Protein 2J6A (pdb70)

Nearest PDB structures (foldseek):
  4qtt-assembly1_A  TM=9.538E-01  e=1.518E-24  Saccharomyces cerevisiae S288C
  5cm2-assembly1_M  TM=9.351E-01  e=5.156E-14  Yarrowia lipolytica CLIB122
  6h1e-assembly1_B  TM=8.484E-01  e=2.104E-09  Homo sapiens
  6h2u-assembly1_B  TM=8.021E-01  e=7.391E-09  Homo sapiens
  6h2v-assembly2_D  TM=7.989E-01  e=1.034E-07  Homo sapiens

Organism: Saccharomyces cerevisiae (strain ATCC 204508 / S288c) (NCBI:txid559292)

B-factor: mean 17.97, std 7.4, range [5.85, 51.38]

Structure (mmCIF, N/CA/C/O backbone):
data_2J6A
#
_entry.id   2J6A
#
_cell.length_a   92.600
_cell.length_b   38.460
_cell.length_c   45.810
_cell.angle_alpha   90.00
_cell.angle_beta   102.24
_cell.angle_gamma   90.00
#
_symmetry.space_group_name_H-M   'C 1 2 1'
#
loop_
_entity.id
_entity.type
_entity.pdbx_description
1 polymer 'PROTEIN TRM112'
2 non-polymer 1,2-ETHANEDIOL
3 non-polymer 'ZINC ION'
4 water water
#
loop_
_atom_site.group_PDB
_atom_site.id
_atom_site.type_symbol
_atom_site.label_atom_id
_atom_site.label_alt_id
_atom_site.label_comp_id
_atom_site.label_asym_id
_atom_site.label_entity_id
_atom_site.label_seq_id
_atom_site.pdbx_PDB_ins_code
_atom_site.Cartn_x
_atom_site.Cartn_y
_atom_site.Cartn_z
_atom_site.occupancy
_atom_site.B_iso_or_equiv
_atom_site.auth_seq_id
_atom_site.auth_comp_id
_atom_site.auth_asym_id
_atom_site.auth_atom_id
_atom_site.pdbx_PDB_model_num
ATOM 1 N N . MET A 1 1 ? 19.564 8.334 17.783 1.00 15.70 1 MET A N 1
ATOM 2 C CA . MET A 1 1 ? 19.264 6.893 17.968 1.00 15.97 1 MET A CA 1
ATOM 3 C C . MET A 1 1 ? 20.179 6.058 17.066 1.00 14.00 1 MET A C 1
ATOM 4 O O . MET A 1 1 ? 20.398 6.380 15.900 1.00 13.41 1 MET A O 1
ATOM 9 N N . LYS A 1 2 ? 20.733 5.003 17.632 1.00 13.03 2 LYS A N 1
ATOM 10 C CA . LYS A 1 2 ? 21.709 4.196 16.900 1.00 11.86 2 LYS A CA 1
ATOM 11 C C . LYS A 1 2 ? 21.098 3.586 15.640 1.00 11.10 2 LYS A C 1
ATOM 12 O O . LYS A 1 2 ? 19.898 3.260 15.602 1.00 9.47 2 LYS A O 1
ATOM 18 N N . PHE A 1 3 ? 21.937 3.422 14.616 1.00 9.92 3 PHE A N 1
ATOM 19 C CA . PHE A 1 3 ? 21.491 2.752 13.390 1.00 9.34 3 PHE A CA 1
ATOM 20 C C . PHE A 1 3 ? 20.787 1.428 13.701 1.00 8.82 3 PHE A C 1
ATOM 21 O O . PHE A 1 3 ? 19.776 1.111 13.099 1.00 8.63 3 PHE A O 1
ATOM 29 N N . LEU A 1 4 ? 21.324 0.659 14.640 1.00 8.52 4 LEU A N 1
ATOM 30 C CA . LEU A 1 4 ? 20.724 -0.631 15.040 1.00 8.57 4 LEU A CA 1
ATOM 31 C C . LEU A 1 4 ? 19.230 -0.564 15.335 1.00 8.26 4 LEU A C 1
ATOM 32 O O . LEU A 1 4 ? 18.456 -1.466 14.974 1.00 8.89 4 LEU A O 1
ATOM 37 N N . THR A 1 5 ? 18.825 0.515 16.004 1.00 9.09 5 THR A N 1
ATOM 38 C CA . THR A 1 5 ? 17.442 0.724 16.369 1.00 9.83 5 THR A CA 1
ATOM 39 C C . THR A 1 5 ? 16.481 0.737 15.148 1.00 9.29 5 THR A C 1
ATOM 40 O O . THR A 1 5 ? 15.332 0.289 15.269 1.00 10.27 5 THR A O 1
ATOM 44 N N . THR A 1 6 ? 16.932 1.231 13.989 1.00 8.30 6 THR A N 1
ATOM 45 C CA . THR A 1 6 ? 16.083 1.251 12.787 1.00 8.09 6 THR A CA 1
ATOM 46 C C . THR A 1 6 ? 15.681 -0.188 12.419 1.00 8.34 6 THR A C 1
ATOM 47 O O . THR A 1 6 ? 14.729 -0.411 11.684 1.00 8.96 6 THR A O 1
ATOM 51 N N . ASN A 1 7 ? 16.442 -1.164 12.901 1.00 7.15 7 ASN A N 1
ATOM 52 C CA . ASN A 1 7 ? 16.135 -2.562 12.605 1.00 8.90 7 ASN A CA 1
ATOM 53 C C . ASN A 1 7 ? 14.996 -3.120 13.454 1.00 9.19 7 ASN A C 1
ATOM 54 O O . ASN A 1 7 ? 14.540 -4.238 13.207 1.00 9.86 7 ASN A O 1
ATOM 59 N N . PHE A 1 8 ? 14.522 -2.346 14.431 1.00 9.62 8 PHE A N 1
ATOM 60 C CA . PHE A 1 8 ? 13.506 -2.838 15.370 1.00 10.72 8 PHE A CA 1
ATOM 61 C C . PHE A 1 8 ? 12.297 -1.924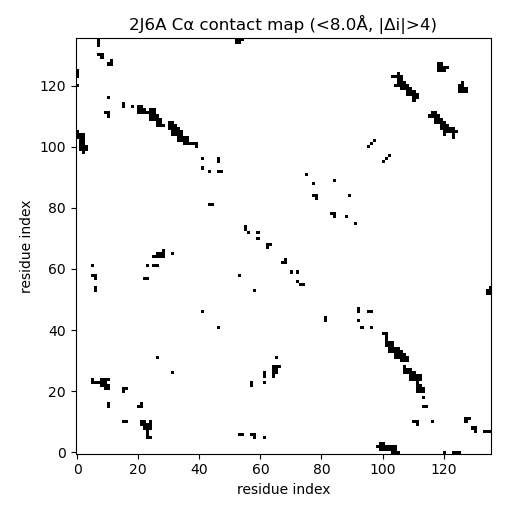 15.519 1.00 11.49 8 PHE A C 1
ATOM 62 O O . PHE A 1 8 ? 11.445 -2.168 16.366 1.00 13.35 8 PHE A O 1
ATOM 70 N N . LEU A 1 9 ? 12.269 -0.854 14.732 1.00 11.64 9 LEU A N 1
ATOM 71 C CA . LEU A 1 9 ? 11.195 0.136 14.777 1.00 12.60 9 LEU A CA 1
ATOM 72 C C . LEU A 1 9 ? 10.183 -0.073 13.657 1.00 12.57 9 LEU A C 1
ATOM 73 O O . LEU A 1 9 ? 10.533 -0.024 12.475 1.00 11.41 9 LEU A O 1
ATOM 78 N N . LYS A 1 10 ? 8.928 -0.328 14.042 1.00 12.90 10 LYS A N 1
ATOM 79 C CA . LYS A 1 10 ? 7.837 -0.489 13.104 1.00 13.47 10 LYS A CA 1
ATOM 80 C C . LYS A 1 10 ? 6.817 0.609 13.386 1.00 13.30 10 LYS A C 1
ATOM 81 O O . LYS A 1 10 ? 6.816 1.184 14.492 1.00 13.13 10 LYS A O 1
ATOM 87 N N . CYS A 1 11 ? 5.957 0.873 12.405 1.00 13.42 11 CYS A N 1
ATOM 88 C CA . CYS A 1 11 ? 4.870 1.854 12.550 1.00 13.75 11 CYS A CA 1
ATOM 89 C C . CYS A 1 11 ? 4.028 1.588 13.798 1.00 13.95 11 CYS A C 1
ATOM 90 O O . CYS A 1 11 ? 3.674 0.445 14.095 1.00 13.65 11 CYS A O 1
ATOM 93 N N . SER A 1 12 ? 3.726 2.659 14.528 1.00 14.27 12 SER A N 1
ATOM 94 C CA . SER A 1 12 ? 3.036 2.528 15.818 1.00 15.64 12 SER A CA 1
ATOM 95 C C . SER A 1 12 ? 1.527 2.457 15.646 1.00 15.37 12 SER A C 1
ATOM 96 O O . SER A 1 12 ? 0.822 2.233 16.613 1.00 16.37 12 SER A O 1
ATOM 99 N N . VAL A 1 13 ? 1.025 2.665 14.432 1.00 16.00 13 VAL A N 1
ATOM 100 C CA . VAL A 1 13 ? -0.410 2.506 14.190 1.00 16.88 13 VAL A CA 1
ATOM 101 C C . VAL A 1 13 ? -0.778 1.018 14.184 1.00 17.53 13 VAL A C 1
ATOM 102 O O . VAL A 1 13 ? -0.305 0.243 13.360 1.00 17.35 13 VAL A O 1
ATOM 106 N N . LYS A 1 14 ? -1.642 0.643 15.123 1.00 18.78 14 LYS A N 1
ATOM 107 C CA . LYS A 1 14 ? -2.040 -0.758 15.347 1.00 20.28 14 LYS A CA 1
ATOM 108 C C . LYS A 1 14 ? -2.665 -1.411 14.101 1.00 20.55 14 LYS A C 1
ATOM 109 O O . LYS A 1 14 ? -2.463 -2.607 13.839 1.00 21.27 14 LYS A O 1
ATOM 115 N N . ALA A 1 15 ? -3.396 -0.617 13.311 1.00 20.20 15 ALA A N 1
ATOM 116 C CA . ALA A 1 15 ? -3.965 -1.076 12.038 1.00 20.05 15 ALA A CA 1
ATOM 117 C C . ALA A 1 15 ? -2.910 -1.548 11.024 1.00 20.08 15 ALA A C 1
ATOM 118 O O . ALA A 1 15 ? -3.214 -2.334 10.136 1.00 20.05 15 ALA A O 1
ATOM 120 N N . CYS A 1 16 ? -1.676 -1.044 11.152 1.00 19.92 16 CYS A N 1
ATOM 121 C CA . CYS A 1 16 ? -0.581 -1.417 10.263 1.00 20.43 16 CYS A CA 1
ATOM 122 C C . CYS A 1 16 ? 0.103 -2.743 10.632 1.00 21.81 16 CYS A C 1
ATOM 123 O O . CYS A 1 16 ? 0.863 -3.290 9.822 1.00 21.89 16 CYS A O 1
ATOM 126 N N . ASP A 1 17 ? -0.158 -3.243 11.841 1.00 23.01 17 ASP A N 1
ATOM 127 C CA . ASP A 1 17 ? 0.495 -4.464 12.350 1.00 24.95 17 ASP A CA 1
ATOM 128 C C . ASP A 1 17 ? 0.432 -5.656 11.403 1.00 25.77 17 ASP A C 1
ATOM 129 O O . ASP A 1 17 ? 1.374 -6.459 11.339 1.00 25.84 17 ASP A O 1
ATOM 134 N N . THR A 1 18 ? -0.673 -5.764 10.671 1.00 26.26 18 THR A N 1
ATOM 135 C CA . THR A 1 18 ? -0.902 -6.893 9.772 1.00 27.27 18 THR A CA 1
ATOM 136 C C . THR A 1 18 ? -0.280 -6.716 8.378 1.00 27.23 18 THR A C 1
ATOM 137 O O . THR A 1 18 ? -0.287 -7.642 7.566 1.00 27.07 18 THR A O 1
ATOM 141 N N . SER A 1 19 ? 0.269 -5.529 8.117 1.00 26.93 19 SER A N 1
ATOM 142 C CA . SER A 1 19 ? 0.916 -5.230 6.843 1.00 26.70 19 SER A CA 1
ATOM 143 C C . SER A 1 19 ? 2.368 -5.693 6.836 1.00 26.56 19 SER A C 1
ATOM 144 O O . SER A 1 19 ? 3.074 -5.553 7.832 1.00 27.00 19 SER A O 1
ATOM 147 N N . ASN A 1 20 ? 2.806 -6.237 5.703 1.00 26.81 20 ASN A N 1
ATOM 148 C CA . ASN A 1 20 ? 4.222 -6.516 5.467 1.00 26.22 20 ASN A CA 1
ATOM 149 C C . ASN A 1 20 ? 5.019 -5.236 5.236 1.00 25.31 20 ASN A C 1
ATOM 150 O O . ASN A 1 20 ? 6.252 -5.273 5.189 1.00 25.53 20 ASN A O 1
ATOM 155 N N . ASP A 1 21 ? 4.319 -4.112 5.077 1.00 23.78 21 ASP A N 1
ATOM 156 C CA . ASP A 1 21 ? 4.979 -2.834 4.813 1.00 22.42 21 ASP A CA 1
ATOM 157 C C . ASP A 1 21 ? 5.081 -1.901 6.024 1.00 20.25 21 ASP A C 1
ATOM 158 O O . ASP A 1 21 ? 5.415 -0.729 5.853 1.00 20.53 21 ASP A O 1
ATOM 163 N N . ASN A 1 22 ? 4.828 -2.420 7.225 1.00 18.13 22 ASN A N 1
ATOM 164 C CA . ASN A 1 22 ? 4.954 -1.630 8.473 1.00 16.65 22 ASN A CA 1
ATOM 165 C C . ASN A 1 22 ? 6.389 -1.525 9.020 1.00 14.87 22 ASN A C 1
ATOM 166 O O . ASN A 1 22 ? 6.643 -0.862 10.045 1.00 12.78 22 ASN A O 1
ATOM 171 N N . PHE A 1 23 ? 7.310 -2.184 8.322 1.00 13.64 23 PHE A N 1
ATOM 172 C CA . PHE A 1 23 ? 8.690 -2.333 8.763 1.00 12.63 23 PHE A CA 1
ATOM 173 C C . PHE A 1 23 ? 9.587 -2.799 7.591 1.00 11.92 23 PHE A C 1
ATOM 174 O O . PHE A 1 23 ? 9.175 -3.646 6.807 1.00 13.25 23 PHE A O 1
ATOM 182 N N . PRO A 1 24 ? 10.791 -2.204 7.430 1.00 11.09 24 PRO A N 1
ATOM 183 C CA . PRO A 1 24 ? 11.283 -1.102 8.259 1.00 10.51 24 PRO A CA 1
ATOM 184 C C . PRO A 1 24 ? 10.606 0.181 7.815 1.00 10.43 24 PRO A C 1
ATOM 185 O O . PRO A 1 24 ? 9.904 0.197 6.803 1.00 11.10 24 PRO A O 1
ATOM 189 N N . LEU A 1 25 ? 10.814 1.251 8.565 1.00 9.85 25 LEU A N 1
ATOM 190 C CA . LEU A 1 25 ? 10.274 2.542 8.162 1.00 9.83 25 LEU A CA 1
ATOM 191 C C . LEU A 1 25 ? 11.160 3.054 7.034 1.00 9.51 25 LEU A C 1
ATOM 192 O O . LEU A 1 25 ? 12.281 2.559 6.844 1.00 9.68 25 LEU A O 1
ATOM 197 N N . GLN A 1 26 ? 10.653 4.016 6.265 1.00 10.20 26 GLN A N 1
ATOM 198 C CA . GLN A 1 26 ? 11.428 4.574 5.169 1.00 11.11 26 GLN A CA 1
ATOM 199 C C . GLN A 1 26 ? 12.077 5.870 5.624 1.00 10.47 26 GLN A C 1
ATOM 200 O O . GLN A 1 26 ? 11.407 6.890 5.822 1.00 10.55 26 GLN A O 1
ATOM 206 N N . TYR A 1 27 ? 13.387 5.803 5.813 1.00 10.06 27 TYR A N 1
ATOM 207 C CA . TYR A 1 27 ? 14.143 6.927 6.365 1.00 10.30 27 TYR A CA 1
ATOM 208 C C . TYR A 1 27 ? 14.456 7.910 5.241 1.00 10.78 27 TYR A C 1
ATOM 209 O O . TYR A 1 27 ? 14.874 7.499 4.163 1.00 10.24 27 TYR A O 1
ATOM 218 N N . ASP A 1 28 ? 14.190 9.196 5.490 1.00 10.87 28 ASP A N 1
ATOM 219 C CA . ASP A 1 28 ? 14.487 10.236 4.500 1.00 11.37 28 ASP A CA 1
ATOM 220 C C . ASP A 1 28 ? 15.929 10.695 4.675 1.00 10.61 28 ASP A C 1
ATOM 221 O O . ASP A 1 28 ? 16.236 11.534 5.530 1.00 11.32 28 ASP A O 1
ATOM 226 N N . GLY A 1 29 ? 16.817 10.108 3.878 1.00 11.15 29 GLY A N 1
ATOM 227 C CA . GLY A 1 29 ? 18.241 10.350 3.993 1.00 12.79 29 GLY A CA 1
ATOM 228 C C . GLY A 1 29 ? 18.668 11.775 3.685 1.00 13.45 29 GLY A C 1
ATOM 229 O O . GLY A 1 29 ? 19.711 12.217 4.154 1.00 14.10 29 GLY A O 1
ATOM 230 N N . SER A 1 30 ? 17.856 12.496 2.912 1.00 14.84 30 SER A N 1
ATOM 231 C CA . SER A 1 30 ? 18.132 13.916 2.651 1.00 15.83 30 SER A CA 1
ATOM 232 C C . SER A 1 30 ? 17.987 14.728 3.941 1.00 16.61 30 SER A C 1
ATOM 233 O O . SER A 1 30 ? 18.608 15.781 4.101 1.00 17.16 30 SER A O 1
ATOM 236 N N . LYS A 1 31 ? 17.162 14.228 4.854 1.00 16.55 31 LYS A N 1
ATOM 237 C CA . LYS A 1 31 ? 16.909 14.910 6.117 1.00 16.63 31 LYS A CA 1
ATOM 238 C C . LYS A 1 31 ? 17.644 14.366 7.345 1.00 16.93 31 LYS A C 1
ATOM 239 O O . LYS A 1 31 ? 17.766 15.067 8.346 1.00 17.50 31 LYS A O 1
ATOM 245 N N . CYS A 1 32 ? 18.138 13.130 7.288 1.00 16.08 32 CYS A N 1
ATOM 246 C CA . CYS A 1 32 ? 18.733 12.520 8.492 1.00 16.11 32 CYS A CA 1
ATOM 247 C C . CYS A 1 32 ? 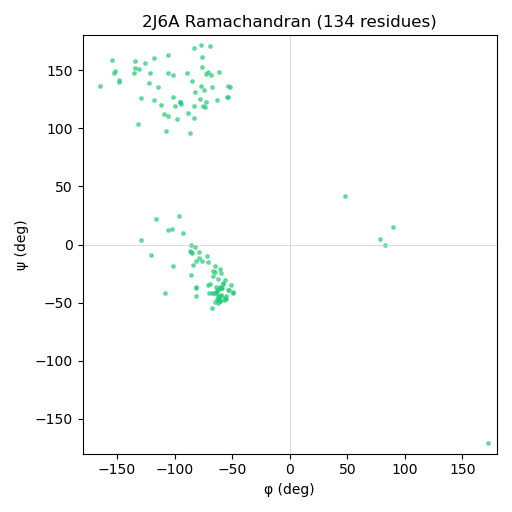20.181 12.944 8.689 1.00 16.49 32 CYS A C 1
ATOM 248 O O . CYS A 1 32 ? 21.023 12.679 7.844 1.00 18.02 32 CYS A O 1
ATOM 251 N N . GLN A 1 33 ? 20.466 13.602 9.806 1.00 17.03 33 GLN A N 1
ATOM 252 C CA . GLN A 1 33 ? 21.817 14.016 10.106 1.00 17.11 33 GLN A CA 1
ATOM 253 C C . GLN A 1 33 ? 22.466 12.971 10.994 1.00 16.75 33 GLN A C 1
ATOM 254 O O . GLN A 1 33 ? 21.939 12.625 12.058 1.00 16.41 33 GLN A O 1
ATOM 260 N N . LEU A 1 34 ? 23.588 12.449 10.516 1.00 16.19 34 LEU A N 1
ATOM 261 C CA . LEU A 1 34 ? 24.255 11.330 11.170 1.00 16.78 34 LEU A CA 1
ATOM 262 C C . LEU A 1 34 ? 25.431 11.837 11.967 1.00 17.21 34 LEU A C 1
ATOM 263 O O . LEU A 1 34 ? 26.105 12.798 11.566 1.00 17.35 34 LEU A O 1
ATOM 268 N N . VAL A 1 35 ? 25.681 11.180 13.095 1.00 18.14 35 VAL A N 1
ATOM 269 C CA . VAL A 1 35 ? 26.811 11.491 13.957 1.00 19.72 35 VAL A CA 1
ATOM 270 C C . VAL A 1 35 ? 27.487 10.191 14.386 1.00 21.12 35 VAL A C 1
ATOM 271 O O . VAL A 1 35 ? 26.821 9.158 14.528 1.00 20.35 35 VAL A O 1
ATOM 275 N N . GLN A 1 36 ? 28.801 10.244 14.573 1.00 22.53 36 GLN A N 1
ATOM 276 C CA . GLN A 1 36 ? 29.560 9.092 15.071 1.00 24.97 36 GLN A CA 1
ATOM 277 C C . GLN A 1 36 ? 29.883 9.232 16.567 1.00 26.27 36 GLN A C 1
ATOM 278 O O . GLN A 1 36 ? 30.410 10.259 17.005 1.00 26.74 36 GLN A O 1
ATOM 284 N N . ASP A 1 37 ? 29.537 8.208 17.346 1.00 27.68 37 ASP A N 1
ATOM 285 C CA . ASP A 1 37 ? 29.911 8.133 18.756 1.00 29.28 37 ASP A CA 1
ATOM 286 C C . ASP A 1 37 ? 30.997 7.067 18.858 1.00 30.21 37 ASP A C 1
ATOM 287 O O . ASP A 1 37 ? 30.700 5.874 18.904 1.00 30.33 37 ASP A O 1
ATOM 292 N N . GLU A 1 38 ? 32.252 7.508 18.871 1.00 31.28 38 GLU A N 1
ATOM 293 C CA . GLU A 1 38 ? 33.399 6.599 18.861 1.00 32.62 38 GLU A CA 1
ATOM 294 C C . GLU A 1 38 ? 33.785 6.118 20.275 1.00 32.38 38 GLU A C 1
ATOM 295 O O . GLU A 1 38 ? 34.712 5.316 20.439 1.00 32.71 38 GLU A O 1
ATOM 301 N N . SER A 1 39 ? 33.045 6.583 21.281 1.00 32.28 39 SER A N 1
ATOM 302 C CA . SER A 1 39 ? 33.276 6.202 22.675 1.00 32.17 39 SER A CA 1
ATOM 303 C C . SER A 1 39 ? 32.704 4.821 23.029 1.00 31.79 39 SER A C 1
ATOM 304 O O . SER A 1 39 ? 32.989 4.275 24.106 1.00 31.78 39 SER A O 1
ATOM 307 N N . ILE A 1 40 ? 31.891 4.271 22.128 1.00 31.19 40 ILE A N 1
ATOM 308 C CA . ILE A 1 40 ? 31.318 2.931 22.290 1.00 30.14 40 ILE A CA 1
ATOM 309 C C . ILE A 1 40 ? 32.396 1.888 22.007 1.00 29.28 40 ILE A C 1
ATOM 310 O O . ILE A 1 40 ? 32.956 1.844 20.911 1.00 29.33 40 ILE A O 1
ATOM 315 N N . GLU A 1 41 ? 32.683 1.069 23.018 1.00 28.23 41 GLU A N 1
ATOM 316 C CA . GLU A 1 41 ? 33.775 0.097 22.979 1.00 27.61 41 GLU A CA 1
ATOM 317 C C . GLU A 1 41 ? 33.420 -1.141 22.160 1.00 25.73 41 GLU A C 1
ATOM 318 O O . GLU A 1 41 ? 32.328 -1.690 22.285 1.00 25.81 41 GLU A O 1
ATOM 324 N N . PHE A 1 42 ? 34.362 -1.576 21.332 1.00 23.94 42 PHE A N 1
ATOM 325 C CA . PHE A 1 42 ? 34.188 -2.757 20.499 1.00 22.31 42 PHE A CA 1
ATOM 326 C C . PHE A 1 42 ? 34.246 -4.020 21.360 1.00 21.29 42 PHE A C 1
ATOM 327 O O . PHE A 1 42 ? 35.229 -4.246 22.065 1.00 21.19 42 PHE A O 1
ATOM 335 N N . ASN A 1 43 ? 33.183 -4.819 21.302 1.00 19.48 43 ASN A N 1
ATOM 336 C CA . ASN A 1 43 ? 33.103 -6.105 22.002 1.00 18.19 43 ASN A CA 1
ATOM 337 C C . ASN A 1 43 ? 32.601 -7.155 21.007 1.00 17.31 43 ASN A C 1
ATOM 338 O O . ASN A 1 43 ? 31.418 -7.160 20.666 1.00 16.23 43 ASN A O 1
ATOM 343 N N . PRO A 1 44 ? 33.508 -8.016 20.499 1.00 16.88 44 PRO A N 1
ATOM 344 C CA . PRO A 1 44 ? 33.128 -8.980 19.453 1.00 16.45 44 PRO A CA 1
ATOM 345 C C . PRO A 1 44 ? 32.014 -9.938 19.872 1.00 16.11 44 PRO A C 1
ATOM 346 O O . PRO A 1 44 ? 31.146 -10.262 19.053 1.00 15.53 44 PRO A O 1
ATOM 350 N N . GLU A 1 45 ? 32.030 -10.370 21.131 1.00 15.21 45 GLU A N 1
ATOM 351 C CA . GLU A 1 45 ? 30.997 -11.287 21.642 1.00 15.59 45 GLU A CA 1
ATOM 352 C C . GLU A 1 45 ? 29.620 -10.616 21.569 1.00 14.54 45 GLU A C 1
ATOM 353 O O . GLU A 1 45 ? 28.660 -11.199 21.044 1.00 14.06 45 GLU A O 1
ATOM 359 N N . PHE A 1 46 ? 29.554 -9.377 22.048 1.00 14.09 46 PHE A N 1
ATOM 360 C CA . PHE A 1 46 ? 28.310 -8.578 22.040 1.00 13.98 46 PHE A CA 1
ATOM 361 C C . PHE A 1 46 ? 27.881 -8.337 20.591 1.00 13.19 46 PHE A C 1
ATOM 362 O O . PHE A 1 46 ? 26.734 -8.558 20.219 1.00 12.64 46 PHE A O 1
ATOM 370 N N . LEU A 1 47 ? 28.832 -7.932 19.752 1.00 12.78 47 LEU A N 1
ATOM 371 C CA . LEU A 1 47 ? 28.531 -7.664 18.353 1.00 12.22 47 LEU A CA 1
ATOM 372 C C . LEU A 1 47 ? 28.044 -8.917 17.606 1.00 11.64 47 LEU A C 1
ATOM 373 O O . LEU A 1 47 ? 27.137 -8.848 16.763 1.00 10.80 47 LEU A O 1
ATOM 378 N N . LEU A 1 48 ? 28.627 -10.078 17.912 1.00 10.38 48 LEU A N 1
ATOM 379 C CA . LEU A 1 48 ? 28.177 -11.321 17.275 1.00 11.14 48 LEU A CA 1
ATOM 380 C C . LEU A 1 48 ? 26.727 -11.631 17.644 1.00 10.41 48 LEU A C 1
ATOM 381 O O . LEU A 1 48 ? 25.939 -12.071 16.794 1.00 11.97 48 LEU A O 1
ATOM 386 N N . ASN A 1 49 ? 26.377 -11.399 18.905 1.00 10.04 49 ASN A N 1
ATOM 387 C CA . ASN A 1 49 ? 24.996 -11.584 19.360 1.00 10.25 49 ASN A CA 1
ATOM 388 C C . ASN A 1 49 ? 24.037 -10.678 18.586 1.00 10.70 49 ASN A C 1
ATOM 389 O O . ASN A 1 49 ? 22.969 -11.120 18.137 1.00 11.84 49 ASN A O 1
ATOM 394 N N . ILE A 1 50 ? 24.454 -9.431 18.424 1.00 11.12 50 ILE A N 1
ATOM 395 C CA . ILE A 1 50 ? 23.666 -8.405 17.707 1.00 11.84 50 ILE A CA 1
ATOM 396 C C . ILE A 1 50 ? 23.463 -8.789 16.247 1.00 12.41 50 ILE A C 1
ATOM 397 O O . ILE A 1 50 ? 22.337 -8.788 15.732 1.00 12.95 50 ILE A O 1
ATOM 402 N N . VAL A 1 51 ? 24.551 -9.134 15.567 1.00 12.78 51 VAL A N 1
ATOM 403 C CA . VAL A 1 51 ? 24.466 -9.504 14.159 1.00 13.75 51 VAL A CA 1
ATOM 404 C C . VAL A 1 51 ? 23.539 -10.704 13.959 1.00 14.42 51 VAL A C 1
ATOM 405 O O . VAL A 1 51 ? 22.786 -10.761 12.984 1.00 14.86 51 VAL A O 1
ATOM 409 N N . ASP A 1 52 ? 23.560 -11.653 14.891 1.00 14.92 52 ASP A N 1
ATOM 410 C CA . ASP A 1 52 ? 22.678 -12.795 14.770 1.00 16.04 52 ASP A CA 1
ATOM 411 C C . ASP A 1 52 ? 21.213 -12.402 14.815 1.00 15.60 52 ASP A C 1
ATOM 412 O O . ASP A 1 52 ? 20.385 -13.063 14.192 1.00 16.27 52 ASP A O 1
ATOM 417 N N . ARG A 1 53 ? 20.913 -11.319 15.520 1.00 14.67 53 ARG A N 1
ATOM 418 C CA . ARG A 1 53 ? 19.534 -10.915 15.779 1.00 14.42 53 ARG A CA 1
ATOM 419 C C . ARG A 1 53 ? 18.883 -10.059 14.688 1.00 13.25 53 ARG A C 1
ATOM 420 O O . ARG A 1 53 ? 17.648 -10.036 14.574 1.00 12.61 53 ARG A O 1
ATOM 428 N N . VAL A 1 54 ? 19.702 -9.337 13.924 1.00 11.67 54 VAL A N 1
ATOM 429 C CA . VAL A 1 54 ? 19.181 -8.355 12.962 1.00 10.69 54 VAL A CA 1
ATOM 430 C C . VAL A 1 54 ? 18.501 -9.002 11.743 1.00 11.01 54 VAL A C 1
ATOM 431 O O . VAL A 1 54 ? 18.844 -10.108 11.332 1.00 10.83 54 VAL A O 1
ATOM 435 N N . ASP A 1 55 ? 17.498 -8.308 11.222 1.00 10.06 55 ASP A N 1
ATOM 436 C CA . ASP A 1 55 ? 16.908 -8.653 9.933 1.00 10.24 55 ASP A CA 1
ATOM 437 C C . ASP A 1 55 ? 17.791 -8.012 8.874 1.00 10.47 55 ASP A C 1
ATOM 438 O O . ASP A 1 55 ? 17.818 -6.777 8.730 1.00 9.19 55 ASP A O 1
ATOM 443 N N . TRP A 1 56 ? 18.539 -8.858 8.147 1.00 9.65 56 TRP A N 1
ATOM 444 C CA . TRP A 1 56 ? 19.500 -8.374 7.162 1.00 10.03 56 TRP A CA 1
ATOM 445 C C . TRP A 1 56 ? 18.879 -7.530 6.025 1.00 9.55 56 TRP A C 1
ATOM 446 O O . TRP A 1 56 ? 19.384 -6.450 5.744 1.00 10.05 56 TRP A O 1
ATOM 457 N N . PRO A 1 57 ? 17.782 -8.001 5.391 1.00 10.74 57 PRO A N 1
ATOM 458 C CA . PRO A 1 57 ? 17.151 -7.154 4.357 1.00 9.83 57 PRO A CA 1
ATOM 459 C C . PRO A 1 57 ? 16.838 -5.731 4.856 1.00 9.74 57 PRO A C 1
ATOM 460 O O . PRO A 1 57 ? 17.072 -4.746 4.119 1.00 8.71 57 PRO A O 1
ATOM 464 N N . ALA A 1 58 ? 16.382 -5.604 6.107 1.00 9.44 58 ALA A N 1
ATOM 465 C CA . ALA A 1 58 ? 16.105 -4.263 6.668 1.00 9.21 58 ALA A CA 1
ATOM 466 C C . ALA A 1 58 ? 17.375 -3.439 6.959 1.00 9.01 58 ALA A C 1
ATOM 467 O O . ALA A 1 58 ? 17.358 -2.208 6.841 1.00 7.79 58 ALA A O 1
ATOM 469 N N . VAL A 1 59 ? 18.461 -4.102 7.376 1.00 7.82 59 VAL A N 1
ATOM 470 C CA . VAL A 1 59 ? 19.751 -3.411 7.460 1.00 7.94 59 VAL A CA 1
ATOM 471 C C . VAL A 1 59 ? 20.097 -2.833 6.091 1.00 7.76 59 VAL A C 1
ATOM 472 O O . VAL A 1 59 ? 20.503 -1.689 5.985 1.00 8.28 59 VAL A O 1
ATOM 476 N N . LEU A 1 60 ? 19.968 -3.648 5.048 1.00 7.53 60 LEU A N 1
ATOM 477 C CA . LEU A 1 60 ? 20.404 -3.230 3.721 1.00 7.69 60 LEU A CA 1
ATOM 478 C C . LEU A 1 60 ? 19.584 -2.053 3.213 1.00 7.40 60 LEU A C 1
ATOM 479 O O . LEU A 1 60 ? 20.141 -1.111 2.667 1.00 7.12 60 LEU A O 1
ATOM 484 N N . THR A 1 61 ? 18.279 -2.111 3.447 1.00 7.40 61 THR A N 1
ATOM 485 C CA . THR A 1 61 ? 17.331 -1.073 2.983 1.00 8.09 61 THR A CA 1
ATOM 486 C C . THR A 1 61 ? 17.632 0.260 3.677 1.00 8.50 61 THR A C 1
ATOM 487 O O . THR A 1 61 ? 17.758 1.322 3.022 1.00 8.57 61 THR A O 1
ATOM 491 N N . VAL A 1 62 ? 17.761 0.218 5.003 1.00 7.14 62 VAL A N 1
ATOM 492 C CA . VAL A 1 62 ? 17.971 1.466 5.755 1.00 8.22 62 VAL A CA 1
ATOM 493 C C . VAL A 1 62 ? 19.369 2.047 5.476 1.00 8.01 62 VAL A C 1
ATOM 494 O O . VAL A 1 62 ? 19.533 3.254 5.283 1.00 9.08 62 VAL A O 1
ATOM 498 N N . ALA A 1 63 ? 20.375 1.175 5.424 1.00 8.09 63 ALA A N 1
ATOM 499 C CA . ALA A 1 63 ? 21.730 1.607 5.110 1.00 8.09 63 ALA A CA 1
ATOM 500 C C . ALA A 1 63 ? 21.789 2.362 3.784 1.00 9.13 63 ALA A C 1
ATOM 501 O O . ALA A 1 63 ? 22.401 3.420 3.718 1.00 9.24 63 ALA A O 1
ATOM 503 N N . ALA A 1 64 ? 21.144 1.819 2.744 1.00 9.30 64 ALA A N 1
ATOM 504 C CA . ALA A 1 64 ? 21.101 2.485 1.420 1.00 10.53 64 ALA A CA 1
ATOM 505 C C . ALA A 1 64 ? 20.418 3.843 1.515 1.00 10.75 64 ALA A C 1
ATOM 506 O O . ALA A 1 64 ? 20.906 4.835 0.966 1.00 10.94 64 ALA A O 1
ATOM 508 N N . GLU A 1 65 ? 19.296 3.896 2.222 1.00 10.93 65 GLU A N 1
ATOM 509 C CA . GLU A 1 65 ? 18.608 5.178 2.469 1.00 12.37 65 GLU A CA 1
ATOM 510 C C . GLU A 1 65 ? 19.551 6.227 3.078 1.00 12.31 65 GLU A C 1
ATOM 511 O O . GLU A 1 65 ? 19.508 7.404 2.705 1.00 12.94 65 GLU A O 1
ATOM 517 N N . LEU A 1 66 ? 20.419 5.780 3.978 1.00 11.74 66 LEU A N 1
ATOM 518 C CA . LEU A 1 66 ? 21.340 6.673 4.681 1.00 11.89 66 LEU A CA 1
ATOM 519 C C . LEU A 1 66 ? 22.701 6.806 4.004 1.00 12.45 66 LEU A C 1
ATOM 520 O O . LEU A 1 66 ? 23.645 7.372 4.587 1.00 13.58 66 LEU A O 1
ATOM 525 N N . GLY A 1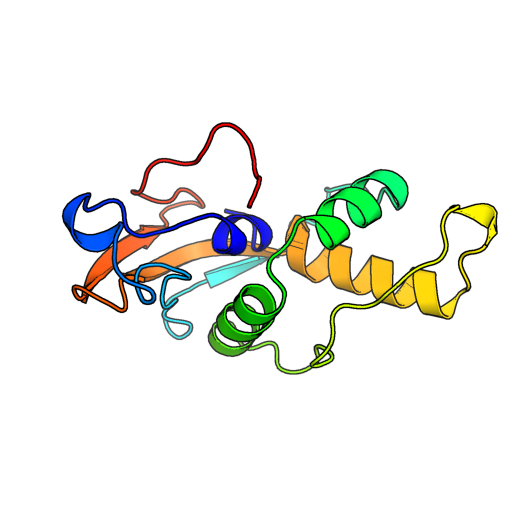 67 ? 22.809 6.286 2.784 1.00 12.17 67 GLY A N 1
ATOM 526 C CA . GLY A 1 67 ? 24.000 6.487 1.956 1.00 12.23 67 GLY A CA 1
ATOM 527 C C . GLY A 1 67 ? 25.139 5.486 2.062 1.00 13.06 67 GLY A C 1
ATOM 528 O O . GLY A 1 67 ? 26.257 5.762 1.581 1.00 13.41 67 GLY A O 1
ATOM 529 N N . ASN A 1 68 ? 24.874 4.329 2.667 1.00 12.01 68 ASN A N 1
ATOM 530 C CA . ASN A 1 68 ? 25.849 3.250 2.719 1.00 12.27 68 ASN A CA 1
ATOM 531 C C . ASN A 1 68 ? 25.458 2.138 1.756 1.00 12.67 68 ASN A C 1
ATOM 532 O O . ASN A 1 68 ? 24.470 1.417 1.978 1.00 11.90 68 ASN A O 1
ATOM 537 N N . ASN A 1 69 ? 26.252 1.996 0.703 1.00 12.91 69 ASN A N 1
ATOM 538 C CA . ASN A 1 69 ? 25.982 0.992 -0.312 1.00 13.36 69 ASN A CA 1
ATOM 539 C C . ASN A 1 69 ? 27.082 -0.073 -0.408 1.00 13.17 69 ASN A C 1
ATOM 540 O O . ASN A 1 69 ? 27.198 -0.751 -1.427 1.00 13.03 69 ASN A O 1
ATOM 545 N N . ALA A 1 70 ? 27.851 -0.230 0.666 1.00 13.01 70 ALA A N 1
ATOM 546 C CA . ALA A 1 70 ? 29.015 -1.120 0.654 1.00 12.94 70 ALA A CA 1
ATOM 547 C C . ALA A 1 70 ? 28.823 -2.433 1.419 1.00 12.66 70 ALA A C 1
ATOM 548 O O . ALA A 1 70 ? 29.770 -3.181 1.629 1.00 13.21 70 ALA A O 1
ATOM 550 N N . LEU A 1 71 ? 27.588 -2.749 1.787 1.00 12.50 71 LEU A N 1
ATOM 551 C CA . LEU A 1 71 ? 27.310 -3.956 2.578 1.00 11.93 71 LEU A CA 1
ATOM 552 C C . LEU A 1 71 ? 27.046 -5.177 1.685 1.00 11.11 71 LEU A C 1
ATOM 553 O O . LEU A 1 71 ? 26.493 -5.036 0.593 1.00 10.62 71 LEU A O 1
ATOM 558 N N . PRO A 1 72 ? 27.427 -6.390 2.153 1.00 10.74 72 PRO A N 1
ATOM 559 C CA . PRO A 1 72 ? 27.163 -7.583 1.332 1.00 10.76 72 PRO A CA 1
ATOM 560 C C . PRO A 1 72 ? 25.669 -7.937 1.326 1.00 10.95 72 PRO A C 1
ATOM 561 O O . PRO A 1 72 ? 25.004 -7.715 2.337 1.00 9.84 72 PRO A O 1
ATOM 565 N N . PRO A 1 73 ? 25.139 -8.479 0.196 1.00 10.73 73 PRO A N 1
ATOM 566 C CA . PRO A 1 73 ? 23.724 -8.847 0.144 1.00 11.00 73 PRO A CA 1
ATOM 567 C C . PRO A 1 73 ? 23.320 -9.978 1.109 1.00 10.06 73 PRO A C 1
ATOM 568 O O . PRO A 1 73 ? 22.144 -10.131 1.399 1.00 10.11 73 PRO A O 1
ATOM 572 N N . THR A 1 74 ? 24.288 -10.747 1.596 1.00 9.35 74 THR A N 1
ATOM 573 C CA . THR A 1 74 ? 24.011 -11.823 2.543 1.00 10.20 74 THR A CA 1
ATOM 574 C C . THR A 1 74 ? 24.658 -11.499 3.889 1.00 10.51 74 THR A C 1
ATOM 575 O O . THR A 1 74 ? 25.786 -11.042 3.921 1.00 9.46 74 THR A O 1
ATOM 579 N N . LYS A 1 75 ? 23.932 -11.705 4.992 1.00 11.01 75 LYS A N 1
ATOM 580 C CA . LYS A 1 75 ? 24.477 -11.431 6.333 1.00 11.70 75 LYS A CA 1
ATOM 581 C C . LYS A 1 75 ? 25.818 -12.176 6.542 1.00 11.44 75 LYS A C 1
ATOM 582 O O . LYS A 1 75 ? 25.877 -13.388 6.311 1.00 10.17 75 LYS A O 1
ATOM 588 N N . PRO A 1 76 ? 26.897 -11.460 6.952 1.00 12.64 76 PRO A N 1
ATOM 589 C CA . PRO A 1 76 ? 28.125 -12.213 7.238 1.00 14.12 76 PRO A CA 1
ATOM 590 C C . PRO A 1 76 ? 27.897 -13.347 8.233 1.00 15.39 76 PRO A C 1
ATOM 591 O O . PRO A 1 76 ? 27.204 -13.162 9.238 1.00 15.69 76 PRO A O 1
ATOM 595 N N . SER A 1 77 ? 28.481 -14.506 7.942 1.00 17.06 77 SER A N 1
ATOM 596 C CA . SER A 1 77 ? 28.443 -15.644 8.855 1.00 18.07 77 SER A CA 1
ATOM 597 C C . SER A 1 77 ? 29.807 -15.811 9.519 1.00 18.01 77 SER A C 1
ATOM 598 O O . SER A 1 77 ? 30.855 -15.493 8.934 1.00 17.68 77 SER A O 1
ATOM 601 N N . PHE A 1 78 ? 29.780 -16.278 10.761 1.00 18.15 78 PHE A N 1
AT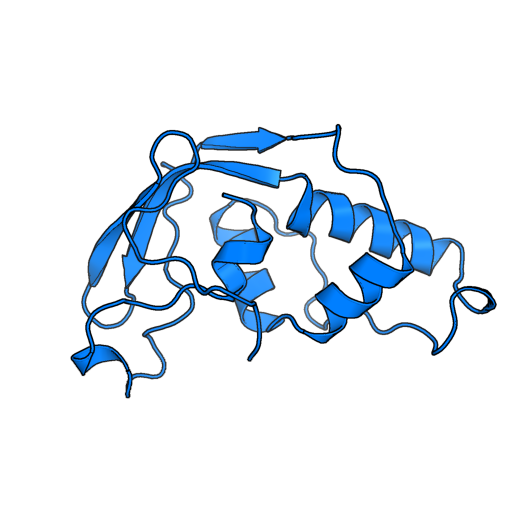OM 602 C CA . PHE A 1 78 ? 30.984 -16.340 11.581 1.00 17.94 78 PHE A CA 1
ATOM 603 C C . PHE A 1 78 ? 31.071 -17.683 12.283 1.00 19.57 78 PHE A C 1
ATOM 604 O O . PHE A 1 78 ? 30.046 -18.353 12.471 1.00 19.22 78 PHE A O 1
ATOM 612 N N . PRO A 1 79 ? 32.292 -18.076 12.685 1.00 20.72 79 PRO A N 1
ATOM 613 C CA . PRO A 1 79 ? 32.432 -19.336 13.422 1.00 22.10 79 PRO A CA 1
ATOM 614 C C . PRO A 1 79 ? 31.828 -19.261 14.836 1.00 23.02 79 PRO A C 1
ATOM 615 O O . PRO A 1 79 ? 31.442 -18.184 15.285 1.00 23.28 79 PRO A O 1
ATOM 619 N N . SER A 1 80 ? 31.744 -20.406 15.516 1.00 25.54 80 SER A N 1
ATOM 620 C CA . SER A 1 80 ? 31.043 -20.526 16.812 1.00 27.20 80 SER A CA 1
ATOM 621 C C . SER A 1 80 ? 31.777 -19.956 18.031 1.00 27.66 80 SER A C 1
ATOM 622 O O . SER A 1 80 ? 31.162 -19.769 19.086 1.00 27.92 80 SER A O 1
ATOM 625 N N . SER A 1 81 ? 33.076 -19.680 17.883 1.00 27.92 81 SER A N 1
ATOM 626 C CA . SER A 1 81 ? 33.908 -19.143 18.965 1.00 27.93 81 SER A CA 1
ATOM 627 C C . SER A 1 81 ? 34.788 -17.979 18.507 1.00 27.66 81 SER A C 1
ATOM 628 O O . SER A 1 81 ? 35.166 -17.906 17.338 1.00 27.62 81 SER A O 1
ATOM 631 N N . ILE A 1 82 ? 35.122 -17.078 19.429 1.00 27.61 82 ILE A N 1
ATOM 632 C CA . ILE A 1 82 ? 35.997 -15.951 19.097 1.00 28.19 82 ILE A CA 1
ATOM 633 C C . ILE A 1 82 ? 37.370 -16.437 18.622 1.00 27.92 82 ILE A C 1
ATOM 634 O O . ILE A 1 82 ? 37.950 -15.842 17.717 1.00 28.19 82 ILE A O 1
ATOM 639 N N . GLN A 1 83 ? 37.862 -17.524 19.222 1.00 27.83 83 GLN A N 1
ATOM 640 C CA . GLN A 1 83 ? 39.174 -18.098 18.879 1.00 27.85 83 GLN A CA 1
ATOM 641 C C . GLN A 1 83 ? 39.312 -18.456 17.394 1.00 26.51 83 GLN A C 1
ATOM 642 O O . GLN A 1 83 ? 40.415 -18.404 16.832 1.00 26.61 83 GLN A O 1
ATOM 648 N N . GLU A 1 84 ? 38.199 -18.822 16.765 1.00 24.42 84 GLU A N 1
ATOM 649 C CA . GLU A 1 84 ? 38.213 -19.268 15.377 1.00 23.62 84 GLU A CA 1
ATOM 650 C C . GLU A 1 84 ? 38.105 -18.119 14.363 1.00 21.52 84 GLU A C 1
ATOM 651 O O . GLU A 1 84 ? 38.215 -18.352 13.164 1.00 20.53 84 GLU A O 1
ATOM 657 N N . LEU A 1 85 ? 37.894 -16.895 14.845 1.00 19.94 85 LEU A N 1
ATOM 658 C CA . LEU A 1 85 ? 37.721 -15.736 13.959 1.00 18.89 85 LEU A CA 1
ATOM 659 C C . LEU A 1 85 ? 39.014 -15.399 13.218 1.00 17.81 85 LEU A C 1
ATOM 660 O O . LEU A 1 85 ? 40.081 -15.360 13.826 1.00 17.65 85 LEU A O 1
ATOM 665 N N . THR A 1 86 ? 38.903 -15.136 11.915 1.00 16.31 86 THR A N 1
ATOM 666 C CA . THR A 1 86 ? 40.048 -14.670 11.108 1.00 15.21 86 THR A CA 1
ATOM 667 C C . THR A 1 86 ? 40.247 -13.148 11.238 1.00 14.88 86 THR A C 1
ATOM 668 O O . THR A 1 86 ? 39.389 -12.442 11.778 1.00 14.39 86 THR A O 1
ATOM 672 N N . ASP A 1 87 ? 41.373 -12.639 10.736 1.00 14.67 87 ASP A N 1
ATOM 673 C CA . ASP A 1 87 ? 41.563 -11.191 10.637 1.00 15.28 87 ASP A CA 1
ATOM 674 C C . ASP A 1 87 ? 40.464 -10.582 9.756 1.00 15.14 87 ASP A C 1
ATOM 675 O O . ASP A 1 87 ? 39.957 -9.485 10.039 1.00 14.73 87 ASP A O 1
ATOM 680 N N . ASP A 1 88 ? 40.088 -11.299 8.699 1.00 14.95 88 ASP A N 1
ATOM 681 C CA . ASP A 1 88 ? 39.062 -10.789 7.791 1.00 16.40 88 ASP A CA 1
ATOM 682 C C . ASP A 1 88 ? 37.716 -10.731 8.506 1.00 15.56 88 ASP A C 1
ATOM 683 O O . ASP A 1 88 ? 36.987 -9.752 8.351 1.00 15.36 88 ASP A O 1
ATOM 688 N N . ASP A 1 89 ? 37.402 -11.763 9.298 1.00 15.10 89 ASP A N 1
ATOM 689 C CA . ASP A 1 89 ? 36.194 -11.766 10.147 1.00 15.24 89 ASP A CA 1
ATOM 690 C C . ASP A 1 89 ? 36.189 -10.549 11.085 1.00 14.87 89 ASP A C 1
ATOM 691 O O . ASP A 1 89 ? 35.168 -9.852 11.243 1.00 13.56 89 ASP A O 1
ATOM 696 N N . MET A 1 90 ? 37.329 -10.295 11.722 1.00 14.94 90 MET A N 1
ATOM 697 C CA . MET A 1 90 ? 37.443 -9.177 12.661 1.00 15.72 90 MET A CA 1
ATOM 698 C C . MET A 1 90 ? 37.253 -7.821 11.988 1.00 15.37 90 MET A C 1
ATOM 699 O O . MET A 1 90 ? 36.649 -6.905 12.571 1.00 15.21 90 MET A O 1
ATOM 704 N N . ALA A 1 91 ? 37.754 -7.701 10.762 1.00 14.94 91 ALA A N 1
ATOM 705 C CA . ALA A 1 91 ? 37.610 -6.463 9.997 1.00 14.93 91 ALA A CA 1
ATOM 706 C C . ALA A 1 91 ? 36.141 -6.213 9.668 1.00 14.79 91 ALA A C 1
ATOM 707 O O . ALA A 1 91 ? 35.654 -5.082 9.784 1.00 14.85 91 ALA A O 1
ATOM 709 N N . ILE A 1 92 ? 35.438 -7.279 9.283 1.00 13.96 92 ILE A N 1
ATOM 710 C CA . ILE A 1 92 ? 33.982 -7.219 9.074 1.00 14.25 92 ILE A CA 1
ATOM 711 C C . ILE A 1 92 ? 33.284 -6.826 10.382 1.00 13.50 92 ILE A C 1
ATOM 712 O O . ILE A 1 92 ? 32.449 -5.923 10.385 1.00 13.24 92 ILE A O 1
ATOM 717 N N . LEU A 1 93 ? 33.626 -7.481 11.489 1.00 13.53 93 LEU A N 1
ATOM 718 C CA . LEU A 1 93 ? 33.047 -7.113 12.788 1.00 13.50 93 LEU A CA 1
ATOM 719 C C . LEU A 1 93 ? 33.255 -5.635 13.126 1.00 13.78 93 LEU A C 1
ATOM 720 O O . LEU A 1 93 ? 32.313 -4.944 13.560 1.00 12.75 93 LEU A O 1
ATOM 725 N N . ASN A 1 94 ? 34.467 -5.140 12.891 1.00 13.71 94 ASN A N 1
ATOM 726 C CA . ASN A 1 94 ? 34.766 -3.737 13.126 1.00 14.99 94 ASN A CA 1
ATOM 727 C C . ASN A 1 94 ? 33.897 -2.809 12.292 1.00 14.36 94 ASN A C 1
ATOM 728 O O . ASN A 1 94 ? 33.397 -1.818 12.811 1.00 13.89 94 ASN A O 1
ATOM 733 N N . ASP A 1 95 ? 33.715 -3.148 11.016 1.00 13.83 95 ASP A N 1
ATOM 734 C CA . ASP A 1 95 ? 32.845 -2.371 10.138 1.00 14.22 95 ASP A CA 1
ATOM 735 C C . ASP A 1 95 ? 31.388 -2.399 10.630 1.00 13.60 95 ASP A C 1
ATOM 736 O O . ASP A 1 95 ? 30.704 -1.374 10.602 1.00 13.35 95 ASP A O 1
ATOM 741 N N . LEU A 1 96 ? 30.936 -3.557 11.106 1.00 13.43 96 LEU A N 1
ATOM 742 C CA . LEU A 1 96 ? 29.555 -3.682 11.616 1.00 13.22 96 LEU A CA 1
ATOM 743 C C . LEU A 1 96 ? 29.358 -2.899 12.922 1.00 13.22 96 LEU A C 1
ATOM 744 O O . LEU A 1 96 ? 28.283 -2.341 13.181 1.00 13.25 96 LEU A O 1
ATOM 749 N N . HIS A 1 97 ? 30.408 -2.844 13.735 1.00 12.95 97 HIS A N 1
ATOM 750 C CA . HIS A 1 97 ? 30.393 -2.054 14.956 1.00 12.69 97 HIS A CA 1
ATOM 751 C C . HIS A 1 97 ? 30.182 -0.589 14.569 1.00 13.24 97 HIS A C 1
ATOM 752 O 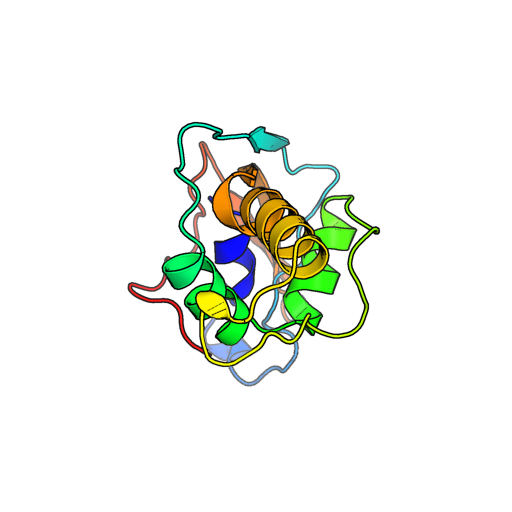O . HIS A 1 97 ? 29.315 0.099 15.117 1.00 12.79 97 HIS A O 1
ATOM 759 N N . THR A 1 98 ? 30.932 -0.129 13.574 1.00 13.73 98 THR A N 1
ATOM 760 C CA . THR A 1 98 ? 30.855 1.272 13.140 1.00 14.30 98 THR A CA 1
ATOM 761 C C . THR A 1 98 ? 29.462 1.588 12.614 1.00 14.33 98 THR A C 1
ATOM 762 O O . THR A 1 98 ? 28.867 2.601 12.994 1.00 14.20 98 THR A O 1
ATOM 766 N N . LEU A 1 99 ? 28.925 0.679 11.804 1.00 14.27 99 LEU A N 1
ATOM 767 C CA . LEU A 1 99 ? 27.603 0.867 11.221 1.00 14.67 99 LEU A CA 1
ATOM 768 C C . LEU A 1 99 ? 26.471 0.830 12.242 1.00 13.71 99 LEU A C 1
ATOM 769 O O . LEU A 1 99 ? 25.670 1.772 12.325 1.00 13.86 99 LEU A O 1
ATOM 774 N N . LEU A 1 100 ? 26.409 -0.252 13.021 1.00 12.25 100 LEU A N 1
ATOM 775 C CA . LEU A 1 100 ? 25.229 -0.530 13.838 1.00 11.36 100 LEU A CA 1
ATOM 776 C C . LEU A 1 100 ? 25.216 0.257 15.148 1.00 11.32 100 LEU A C 1
ATOM 777 O O . LEU A 1 100 ? 24.165 0.689 15.608 1.00 11.17 100 LEU A O 1
ATOM 782 N N . LEU A 1 101 ? 26.394 0.418 15.750 1.00 11.14 101 LEU A N 1
ATOM 783 C CA . LEU A 1 101 ? 26.500 0.975 17.098 1.00 12.34 101 LEU A CA 1
ATOM 784 C C . LEU A 1 101 ? 27.072 2.382 17.166 1.00 13.01 101 LEU A C 1
ATOM 785 O O . LEU A 1 101 ? 26.574 3.194 17.947 1.00 13.34 101 LEU A O 1
ATOM 790 N N . GLN A 1 102 ? 28.112 2.679 16.382 1.00 13.75 102 GLN A N 1
ATOM 791 C CA . GLN A 1 102 ? 28.741 4.020 16.476 1.00 14.65 102 GLN A CA 1
ATOM 792 C C . GLN A 1 102 ? 28.039 5.087 15.636 1.00 15.04 102 GLN A C 1
ATOM 793 O O . GLN A 1 102 ? 28.250 6.290 15.848 1.00 15.61 102 GLN A O 1
ATOM 799 N N . THR A 1 103 ? 27.222 4.654 14.687 1.00 13.71 103 THR A N 1
ATOM 800 C CA . THR A 1 103 ? 26.514 5.584 13.820 1.00 14.37 103 THR A CA 1
ATOM 801 C C . THR A 1 103 ? 25.117 5.858 14.378 1.00 14.12 103 THR A C 1
ATOM 802 O O . THR A 1 103 ? 24.310 4.935 14.560 1.00 13.80 103 THR A O 1
ATOM 806 N N . SER A 1 104 ? 24.856 7.129 14.665 1.00 14.68 104 SER A N 1
ATOM 807 C CA . SER A 1 104 ? 23.551 7.554 15.173 1.00 15.07 104 SER A CA 1
ATOM 808 C C . SER A 1 104 ? 22.878 8.584 14.281 1.00 14.18 104 SER A C 1
ATOM 809 O O . SER A 1 104 ? 23.548 9.425 13.653 1.00 14.05 104 SER A O 1
ATOM 812 N N . ILE A 1 105 ? 21.552 8.527 14.256 1.00 12.98 105 ILE A N 1
ATOM 813 C CA . ILE A 1 105 ? 20.751 9.609 13.685 1.00 12.99 105 ILE A CA 1
ATOM 814 C C . ILE A 1 105 ? 20.471 10.635 14.784 1.00 12.80 105 ILE A C 1
ATOM 815 O O . ILE A 1 105 ? 19.782 10.345 15.756 1.00 11.59 105 ILE A O 1
ATOM 820 N N . ALA A 1 106 ? 21.040 11.826 14.632 1.00 13.10 106 ALA A N 1
ATOM 821 C CA . ALA A 1 106 ? 20.790 12.913 15.576 1.00 13.03 106 ALA A CA 1
ATOM 822 C C . ALA A 1 106 ? 19.482 13.635 15.291 1.00 13.40 106 ALA A C 1
ATOM 823 O O . ALA A 1 106 ? 18.797 14.069 16.211 1.00 14.27 106 ALA A O 1
ATOM 825 N N . GLU A 1 107 ? 19.152 13.780 14.015 1.00 13.27 107 GLU A N 1
ATOM 826 C CA . GLU A 1 107 ? 17.959 14.506 13.603 1.00 14.68 107 GLU A CA 1
ATOM 827 C C . GLU A 1 107 ? 17.469 13.849 12.328 1.00 14.09 107 GLU A C 1
ATOM 828 O O . GLU A 1 107 ? 18.271 13.452 11.492 1.00 14.52 107 GLU A O 1
ATOM 834 N N . GLY A 1 108 ? 16.161 13.726 12.176 1.00 13.94 108 GLY A N 1
ATOM 835 C CA . GLY A 1 108 ? 15.655 13.130 10.956 1.00 13.98 108 GLY A CA 1
ATOM 83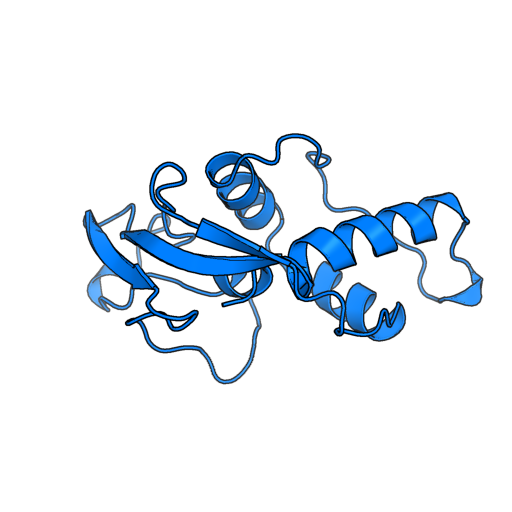6 C C . GLY A 1 108 ? 14.180 12.850 10.914 1.00 14.31 108 GLY A C 1
ATOM 837 O O . GLY A 1 108 ? 13.411 13.284 11.788 1.00 13.63 108 GLY A O 1
ATOM 838 N N . GLU A 1 109 ? 13.799 12.124 9.865 1.00 14.08 109 GLU A N 1
ATOM 839 C CA . GLU A 1 109 ? 12.410 11.907 9.534 1.00 14.99 109 GLU A CA 1
ATOM 84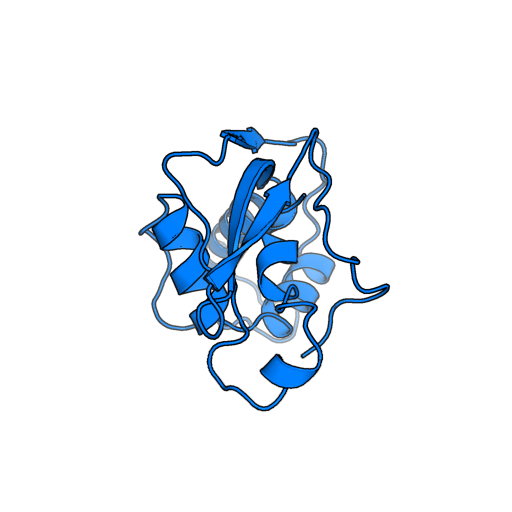0 C C . GLU A 1 109 ? 12.296 10.537 8.880 1.00 14.04 109 GLU A C 1
ATOM 841 O O . GLU A 1 109 ? 13.147 10.162 8.070 1.00 14.38 109 GLU A O 1
ATOM 847 N N . MET A 1 110 ? 11.242 9.810 9.215 1.00 12.55 110 MET A N 1
ATOM 848 C CA . MET A 1 110 ? 10.993 8.516 8.596 1.00 12.63 110 MET A CA 1
ATOM 849 C C . MET A 1 110 ? 9.513 8.218 8.583 1.00 12.80 110 MET A C 1
ATOM 850 O O . MET A 1 110 ? 8.778 8.644 9.484 1.00 13.52 110 MET A O 1
ATOM 855 N N . LYS A 1 111 ? 9.078 7.476 7.570 1.00 12.94 111 LYS A N 1
ATOM 856 C CA . LYS A 1 111 ? 7.654 7.208 7.390 1.00 13.54 111 LYS A CA 1
ATOM 857 C C . LYS A 1 111 ? 7.266 5.736 7.277 1.00 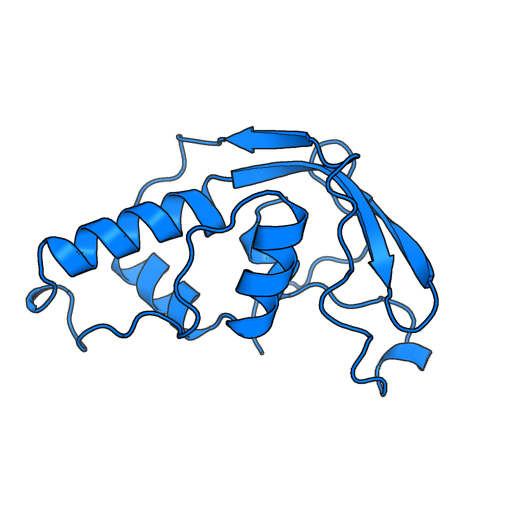13.50 111 LYS A C 1
ATOM 858 O O . LYS A 1 111 ? 8.067 4.877 6.906 1.00 12.51 111 LYS A O 1
ATOM 864 N N . CYS A 1 112 ? 6.006 5.448 7.597 1.00 13.25 112 CYS A N 1
ATOM 865 C CA . CYS A 1 112 ? 5.495 4.104 7.418 1.00 13.43 112 CYS A CA 1
ATOM 866 C C . CYS A 1 112 ? 5.184 3.889 5.934 1.00 14.59 112 CYS A C 1
ATOM 867 O O . CYS A 1 112 ? 4.414 4.653 5.336 1.00 14.72 112 CYS A O 1
ATOM 870 N N . ARG A 1 113 ? 5.762 2.837 5.355 1.00 15.19 113 ARG A N 1
ATOM 871 C CA . ARG A 1 113 ? 5.542 2.508 3.937 1.00 16.33 113 ARG A CA 1
ATOM 872 C C . ARG A 1 113 ? 4.097 2.072 3.635 1.00 16.75 113 ARG A C 1
ATOM 873 O O . ARG A 1 113 ? 3.655 2.158 2.489 1.00 17.03 113 ARG A O 1
ATOM 881 N N . ASN A 1 114 ? 3.384 1.596 4.656 1.00 16.61 114 ASN A N 1
ATOM 882 C CA . ASN A 1 114 ? 1.986 1.191 4.502 1.00 17.18 114 ASN A CA 1
ATOM 883 C C . ASN A 1 114 ? 0.963 2.324 4.549 1.00 16.84 114 ASN A C 1
ATOM 884 O O . ASN A 1 114 ? 0.020 2.337 3.759 1.00 18.94 114 ASN A O 1
ATOM 889 N N . CYS A 1 115 ? 1.122 3.247 5.494 1.00 16.49 115 CYS A N 1
ATOM 890 C CA . CYS A 1 115 ? 0.085 4.263 5.756 1.00 14.73 115 CYS A CA 1
ATOM 891 C C . CYS A 1 115 ? 0.601 5.691 5.564 1.00 14.25 115 CYS A C 1
ATOM 892 O O . CYS A 1 115 ? -0.179 6.665 5.588 1.00 14.62 115 CYS A O 1
ATOM 895 N N . GLY A 1 116 ? 1.913 5.824 5.376 1.00 13.42 116 GLY A N 1
ATOM 896 C CA . GLY A 1 116 ? 2.519 7.123 5.128 1.00 12.95 116 GLY A CA 1
ATOM 897 C C . GLY A 1 116 ? 2.700 7.994 6.365 1.00 12.81 116 GLY A C 1
ATOM 898 O O . GLY A 1 116 ? 3.117 9.135 6.232 1.00 14.43 116 GLY A O 1
ATOM 899 N N . HIS A 1 117 ? 2.383 7.474 7.565 1.00 12.75 117 HIS A N 1
ATOM 900 C CA . HIS A 1 117 ? 2.571 8.240 8.823 1.00 12.68 117 HIS A CA 1
ATOM 901 C C . HIS A 1 117 ? 4.017 8.728 8.944 1.00 12.10 117 HIS A C 1
ATOM 902 O O . HIS A 1 117 ? 4.947 7.918 8.864 1.00 11.75 117 HIS A O 1
ATOM 909 N N . ILE A 1 118 ? 4.200 10.026 9.164 1.00 12.35 118 ILE A N 1
ATOM 910 C CA . ILE A 1 118 ? 5.546 10.573 9.310 1.00 13.42 118 ILE A CA 1
ATOM 911 C C . ILE A 1 118 ? 5.991 10.692 10.772 1.00 12.57 118 ILE A C 1
ATOM 912 O O . ILE A 1 118 ? 5.355 11.369 11.588 1.00 13.57 118 ILE A O 1
ATOM 917 N N . TYR A 1 119 ? 7.107 10.035 11.079 1.00 12.10 119 TYR A N 1
ATOM 918 C CA . TYR A 1 119 ? 7.737 10.125 12.395 1.00 10.65 119 TYR A CA 1
ATOM 919 C C . TYR A 1 119 ? 8.998 10.985 12.351 1.00 10.62 119 TYR A C 1
ATOM 920 O O . TYR A 1 119 ? 9.546 11.211 11.277 1.00 11.97 119 TYR A O 1
ATOM 929 N N . TYR A 1 120 ? 9.453 11.430 13.524 1.00 11.27 120 TYR A N 1
ATOM 930 C CA . TYR A 1 120 ? 10.637 12.304 13.651 1.00 11.84 120 TYR A CA 1
ATOM 931 C C . TYR A 1 120 ? 11.635 11.825 14.692 1.00 12.34 120 TYR A C 1
ATOM 932 O O . TYR A 1 120 ? 11.278 11.137 15.662 1.00 13.10 120 TYR A O 1
ATOM 941 N N . ILE A 1 121 ? 12.902 12.162 14.460 1.00 11.44 121 ILE A N 1
ATOM 942 C CA . ILE A 1 121 ? 13.955 11.967 15.427 1.00 11.90 121 ILE A CA 1
ATOM 943 C C . ILE A 1 121 ? 14.496 13.356 15.746 1.00 12.05 121 ILE A C 1
ATOM 944 O O . ILE A 1 121 ? 14.877 14.106 14.838 1.00 11.66 121 ILE A O 1
ATOM 949 N N . LYS A 1 122 ? 14.491 13.690 17.039 1.00 12.19 122 LYS A N 1
ATOM 950 C CA . LYS A 1 122 ? 14.935 14.996 17.512 1.00 14.01 122 LYS A CA 1
ATOM 951 C C . LYS A 1 122 ? 15.942 14.795 18.642 1.00 13.02 122 LYS A C 1
ATOM 952 O O . LYS A 1 122 ? 15.667 14.077 19.604 1.00 12.81 122 LYS A O 1
ATOM 958 N N . ASN A 1 123 ? 17.114 15.409 18.486 1.00 12.98 123 ASN A N 1
ATOM 959 C CA . ASN A 1 123 ? 18.218 15.234 19.430 1.00 14.06 123 ASN A CA 1
ATOM 960 C C . ASN A 1 123 ? 18.454 13.753 19.742 1.00 13.54 123 ASN A C 1
ATOM 961 O O . ASN A 1 123 ? 18.659 13.363 20.911 1.00 13.64 123 ASN A O 1
ATOM 966 N N . GLY A 1 124 ? 18.389 12.929 18.690 1.00 12.90 124 GLY A N 1
ATOM 967 C CA . GLY A 1 124 ? 18.678 11.494 18.789 1.00 13.24 124 GLY A CA 1
ATOM 968 C C . GLY A 1 124 ? 17.506 10.656 19.273 1.00 13.73 124 GLY A C 1
ATOM 969 O O . GLY A 1 124 ? 17.621 9.434 19.366 1.00 14.42 124 GLY A O 1
ATOM 970 N N . ILE A 1 125 ? 16.373 11.305 19.555 1.00 13.24 125 ILE A N 1
ATOM 971 C CA . ILE A 1 125 ? 15.202 10.630 20.153 1.00 14.35 125 ILE A CA 1
ATOM 972 C C . ILE A 1 125 ? 14.014 10.548 19.193 1.00 13.97 125 ILE A C 1
ATOM 973 O O . ILE A 1 125 ? 13.489 11.583 18.774 1.00 13.60 125 ILE A O 1
ATOM 978 N N . PRO A 1 126 ? 13.559 9.314 18.872 1.00 13.92 126 PRO A N 1
ATOM 979 C CA . PRO A 1 126 ? 12.406 9.155 17.984 1.00 13.55 126 PRO A CA 1
ATOM 980 C C . PRO A 1 126 ? 11.090 9.467 18.719 1.00 13.75 126 PRO A C 1
ATOM 981 O O . PRO A 1 126 ? 11.006 9.314 19.944 1.00 13.61 126 PRO A O 1
ATOM 985 N N . ASN A 1 127 ? 10.074 9.908 17.987 1.00 13.56 127 ASN A N 1
ATOM 986 C CA . ASN A 1 127 ? 8.800 10.222 18.625 1.00 14.22 127 ASN A CA 1
ATOM 987 C C . ASN A 1 127 ? 7.819 9.049 18.532 1.00 14.43 127 ASN A C 1
ATOM 988 O O . ASN A 1 127 ? 6.604 9.239 18.602 1.00 15.54 127 ASN A O 1
ATOM 993 N N . LEU A 1 128 ? 8.397 7.853 18.394 1.00 15.79 128 LEU A N 1
ATOM 994 C CA . LEU A 1 128 ? 7.732 6.544 18.303 1.00 16.53 128 LEU A CA 1
ATOM 995 C C . LEU A 1 128 ? 8.300 5.699 19.471 1.00 16.42 128 LEU A C 1
ATOM 996 O O . LEU A 1 128 ? 9.491 5.762 19.746 1.00 16.59 128 LEU A O 1
ATOM 1001 N N . LEU A 1 129 ? 7.472 4.916 20.167 1.00 17.15 129 LEU A N 1
ATOM 1002 C CA . LEU A 1 129 ? 7.949 4.220 21.383 1.00 18.45 129 LEU A CA 1
ATOM 1003 C C . LEU A 1 129 ? 9.069 3.205 21.121 1.00 19.51 129 LEU A C 1
ATOM 1004 O O . LEU A 1 129 ? 8.918 2.302 20.303 1.00 19.50 129 LEU A O 1
ATOM 1009 N N . LEU A 1 130 ? 10.197 3.364 21.816 1.00 21.13 130 LEU A N 1
ATOM 1010 C CA . LEU A 1 130 ? 11.302 2.409 21.715 1.00 22.21 130 LEU A CA 1
ATOM 1011 C C . LEU A 1 130 ? 10.984 1.107 22.468 1.00 23.47 130 LEU A C 1
ATOM 1012 O O . LEU A 1 130 ? 10.515 1.159 23.611 1.00 24.16 130 LEU A O 1
ATOM 1017 N N . PRO A 1 131 ? 11.228 -0.060 21.832 1.00 24.60 131 PRO A N 1
ATOM 1018 C CA . PRO A 1 131 ? 11.029 -1.341 22.557 1.00 25.12 131 PRO A CA 1
ATOM 1019 C C . PRO A 1 131 ? 12.052 -1.547 23.691 1.00 25.57 131 PRO A C 1
ATOM 1020 O O . PRO A 1 131 ? 13.203 -1.129 23.554 1.00 25.65 131 PRO A O 1
ATOM 1024 N N . PRO A 1 132 ? 11.642 -2.200 24.804 1.00 25.91 132 PRO A N 1
ATOM 1025 C CA . PRO A 1 132 ? 12.555 -2.358 25.955 1.00 26.12 132 PRO A CA 1
ATOM 1026 C C . PRO A 1 132 ? 13.694 -3.343 25.679 1.00 25.82 132 PRO A C 1
ATOM 1027 O O . PRO A 1 132 ? 14.707 -3.373 26.402 1.00 25.67 132 PRO A O 1
ATOM 1031 N N . HIS A 1 133 ? 13.529 -4.126 24.622 1.00 25.06 133 HIS A N 1
ATOM 1032 C CA . HIS A 1 133 ? 14.548 -5.070 24.190 1.00 24.75 133 HIS A CA 1
ATOM 1033 C C . HIS A 1 133 ? 14.384 -5.321 22.691 1.00 24.40 133 HIS A C 1
ATOM 1034 O O . HIS A 1 133 ? 13.302 -5.093 22.128 1.00 24.34 133 HIS A O 1
ATOM 1041 N N . LEU A 1 134 ? 15.453 -5.786 22.054 1.00 23.92 134 LEU A N 1
ATOM 1042 C CA . LEU A 1 134 ? 15.489 -5.911 20.605 1.00 23.41 134 LEU A CA 1
ATOM 1043 C C . LEU A 1 134 ? 15.442 -7.375 20.205 1.00 23.68 134 LEU A C 1
ATOM 1044 O O . LEU A 1 134 ? 16.372 -8.126 20.477 1.00 23.63 134 LEU A O 1
ATOM 1049 N N . VAL A 1 135 ? 14.346 -7.776 19.577 1.00 22.97 135 VAL A N 1
ATOM 1050 C CA . VAL A 1 135 ? 14.194 -9.149 19.097 1.00 23.47 135 VAL A CA 1
ATOM 1051 C C . VAL A 1 135 ? 13.248 -9.188 17.888 1.00 23.06 135 VAL A C 1
ATOM 1052 O O . VAL A 1 135 ? 12.336 -8.358 17.780 1.00 22.32 135 VAL A O 1
ATOM 1056 N N . HIS A 1 136 ? 13.503 -10.126 16.971 1.00 23.01 136 HIS A N 1
ATOM 1057 C CA . HIS A 1 136 ? 12.597 -10.422 15.856 1.00 22.88 136 HIS A CA 1
ATOM 1058 C C . HIS A 1 136 ? 11.952 -11.797 16.055 1.00 23.67 136 HIS A C 1
ATOM 1059 O O . HIS A 1 136 ? 12.652 -12.759 16.390 1.00 24.74 136 HIS A O 1
#

Secondary structure (DSSP, 8-state):
-BGGGGGT-----GGGTT-TTSSS-EE-TTTPEEEE-TTSPP-HHHHHHHHHHS-HHHHHHHHHHTT---S-SS-----SSGGG--HHHHHHHHHHHIIIIIEEEEEEEEE-TTT--EEEEETTEESSPPPSS---

CATH classification: 2.20.25.10

InterPro domains:
  IPR005651 Trm112-like [PF03966] (2-124)
  IPR039127 Multifunctional methyltransferase subunit Trm112 [PTHR12773] (1-133)

GO terms:
  GO:0008276 protein methyltransferase activity (F, IDA)
  GO:0160102 tRNA (guanine(10)-N2)-methyltransferase activity (F, IDA)
  GO:0005634 nucleus (C, HDA)
  GO:0005730 nucleolus (C, HDA)
  GO:0005737 cytoplasm (C, HDA)
  GO:0042273 ribosomal large subunit biogenesis (P, IMP)
  GO:0042274 ribosomal small subunit biogenesis (P, IMP)
  GO:0016435 rRNA (guanine) methyltransferase activity (F, IMP)
  GO:0030488 tRNA methylation (P, IMP)
  GO:0030490 maturation of SSU-rRNA (P, IMP)
  GO:0070476 rRNA (guanine-N7)-methylation (P, IMP)
  GO:0160102 tRNA (guanine(10)-N2)-methyltransferase activity (F, IMP)
  GO:0000470 maturation of LSU-rRNA (P, IMP)
  GO:0035657 eRF1 methyltransferase complex (C, IPI)
  GO:0043528 tRNA (m2G10) methyltransferase complex (C, IPI)
  GO:0005829 cytosol (C, TAS)
  GO:0005515 protein binding (F, IPI)
  GO:0002098 tRNA wobble uridine modification (P, IDA)
  GO:0030488 tRNA methylation (P, IDA)

Foldseek 3Di:
DFLQQLQFDFDPPPVCPPPPQRPNWQWQLVFWDKDFDPVDDQDLVVLVVSLVFGDQVRSCRVCVNNPHNPDDSDRDDADPDPVRADPVNVVVSVVSCRRGPGMAGQWGWTAGRPPGDIWIHHRRRTPGDRDPDGGD

Sequence (136 aa):
MKFLTTNFLKCSVKACDTSNDNFPLQYDGSKCQLVQDESIEFNPEFLLNIVDRVDWPAVLTVAAELGNNALPPTKPSFPSSIQELTDDDMAILNDLHTLLLQTSIAEGEMKCRNCGHIYYIKNGIPNLLLPPHLVH

Radius of gyration: 15.27 Å; Cα contacts (8 Å, |Δi|>4): 205; chains: 1; bounding box: 46×36×26 Å

Solvent-accessible surface area: 7930 Å² total; per-residue (Å²): 21,75,3,13,20,1,1,23,3,102,1,57,40,158,87,3,74,133,26,146,74,16,47,18,0,73,5,46,32,108,108,13,118,71,71,96,58,141,97,39,159,57,74,23,112,113,1,38,91,16,3,117,118,6,52,14,92,2,1,50,53,0,1,49,46,28,61,51,125,96,36,58,117,105,57,20,105,42,45,122,42,86,171,99,25,76,133,110,24,64,56,68,0,65,99,4,7,63,17,0,10,25,13,17,2,27,53,9,37,1,87,1,84,72,66,34,82,80,6,106,3,139,112,20,118,10,98,12,167,88,48,137,124,54,91,117